Protein AF-A0A3P5X2V4-F1 (afdb_monomer_lite)

Foldseek 3Di:
DVLVLVCLQPVPVVSQVVPWDQADWADDPPDPGIAGTSVSVSVVSVVCCVVPVPDHDDDD

Radius of gyration: 11.46 Å; chains: 1; bounding box: 26×25×26 Å

InterPro domains:
  IPR032710 NTF2-like domain superfamily [SSF54427] (2-59)

Sequence (60 aa):
MDRFVEFINSADENIGAEIISPSSTFHVPFLPEPLQDLSGYLKIIRILRHAFPDVQWSHH

Structure (mmCIF, N/CA/C/O backbone):
data_AF-A0A3P5X2V4-F1
#
_entry.id   AF-A0A3P5X2V4-F1
#
loop_
_atom_site.group_PDB
_atom_site.id
_atom_site.type_symbol
_atom_site.label_atom_id
_atom_site.label_alt_id
_atom_site.label_comp_id
_atom_site.label_asym_id
_atom_site.label_entity_id
_atom_site.label_seq_id
_atom_site.pdbx_PDB_ins_code
_atom_site.Cartn_x
_atom_site.Cartn_y
_atom_site.Cartn_z
_atom_site.occupancy
_atom_site.B_iso_or_equiv
_atom_site.auth_seq_id
_atom_site.auth_comp_id
_atom_site.auth_asym_id
_atom_site.auth_atom_id
_atom_site.pdbx_PDB_model_num
ATOM 1 N N . MET A 1 1 ? -7.823 -11.249 -3.825 1.00 70.94 1 MET A N 1
ATOM 2 C CA . MET A 1 1 ? -6.415 -11.032 -3.429 1.00 70.94 1 MET A CA 1
ATOM 3 C C . MET A 1 1 ? -5.664 -10.260 -4.500 1.00 70.94 1 MET A C 1
ATOM 5 O O . MET A 1 1 ? -5.000 -9.296 -4.152 1.00 70.94 1 MET A O 1
ATOM 9 N N . ASP A 1 2 ? -5.866 -10.575 -5.779 1.00 90.25 2 ASP A N 1
ATOM 10 C CA . ASP A 1 2 ? -5.201 -9.895 -6.904 1.00 90.25 2 ASP A CA 1
ATOM 11 C C . ASP A 1 2 ? -5.335 -8.369 -6.886 1.00 90.25 2 ASP A C 1
ATOM 13 O O . ASP A 1 2 ? -4.331 -7.679 -7.007 1.00 90.25 2 ASP A O 1
ATOM 17 N N . ARG A 1 3 ? -6.532 -7.825 -6.610 1.00 94.06 3 ARG A N 1
ATOM 18 C CA . ARG A 1 3 ? -6.715 -6.365 -6.502 1.00 94.06 3 ARG A CA 1
ATOM 19 C C . ARG A 1 3 ? -5.892 -5.708 -5.398 1.00 94.06 3 ARG A C 1
ATOM 21 O O . ARG A 1 3 ? -5.461 -4.573 -5.555 1.00 94.06 3 ARG A O 1
ATOM 28 N N . PHE A 1 4 ? -5.649 -6.414 -4.295 1.00 94.62 4 PHE A N 1
ATOM 29 C CA . PHE A 1 4 ? -4.790 -5.898 -3.233 1.00 94.62 4 PHE A CA 1
ATOM 30 C C . PHE A 1 4 ? -3.322 -5.912 -3.659 1.00 94.62 4 PHE A C 1
ATOM 32 O O . PHE A 1 4 ? -2.626 -4.928 -3.445 1.00 94.62 4 PHE A O 1
ATOM 39 N N . VAL A 1 5 ? -2.868 -6.984 -4.319 1.00 95.94 5 VAL A N 1
ATOM 40 C CA . VAL A 1 5 ? -1.510 -7.061 -4.885 1.00 95.94 5 VAL A CA 1
ATOM 41 C C . VAL A 1 5 ? -1.295 -5.969 -5.939 1.00 95.94 5 VAL A C 1
ATOM 43 O O . VAL A 1 5 ? -0.271 -5.292 -5.941 1.00 95.94 5 VAL A O 1
ATOM 46 N N . GLU A 1 6 ? -2.284 -5.735 -6.797 1.00 97.06 6 GLU A N 1
ATOM 47 C CA . GLU A 1 6 ? -2.269 -4.642 -7.768 1.00 97.06 6 GLU A CA 1
ATOM 48 C C . GLU A 1 6 ? -2.186 -3.273 -7.085 1.00 97.06 6 GLU A C 1
ATOM 50 O O . GLU A 1 6 ? -1.356 -2.448 -7.468 1.00 97.06 6 GLU A O 1
ATOM 55 N N . PHE A 1 7 ? -2.980 -3.041 -6.036 1.00 97.56 7 PHE A N 1
ATOM 56 C CA . PHE A 1 7 ? -2.926 -1.808 -5.254 1.00 97.56 7 PHE A CA 1
ATOM 57 C C . PHE A 1 7 ? -1.548 -1.581 -4.620 1.00 97.56 7 PHE A C 1
ATOM 59 O O . PHE A 1 7 ? -0.964 -0.519 -4.808 1.00 97.56 7 PHE A O 1
ATOM 66 N N . ILE A 1 8 ? -0.982 -2.556 -3.906 1.00 96.62 8 ILE A N 1
ATOM 67 C CA . ILE A 1 8 ? 0.306 -2.361 -3.214 1.00 96.62 8 ILE A CA 1
ATOM 68 C C . ILE A 1 8 ? 1.480 -2.182 -4.192 1.00 96.62 8 ILE A C 1
ATOM 70 O O . ILE A 1 8 ? 2.419 -1.429 -3.912 1.00 96.62 8 ILE A O 1
ATOM 74 N N . ASN A 1 9 ? 1.400 -2.797 -5.376 1.00 97.12 9 ASN A N 1
ATOM 75 C CA . ASN A 1 9 ? 2.401 -2.647 -6.433 1.00 97.12 9 ASN A CA 1
ATOM 76 C C . ASN A 1 9 ? 2.274 -1.325 -7.204 1.00 97.12 9 ASN A C 1
ATOM 78 O O . ASN A 1 9 ? 3.292 -0.737 -7.561 1.00 97.12 9 ASN A O 1
ATOM 82 N N . SER A 1 10 ? 1.060 -0.809 -7.420 1.00 97.31 10 SER A N 1
ATOM 83 C CA . SER A 1 10 ? 0.822 0.444 -8.162 1.00 97.31 10 SER A CA 1
ATOM 84 C C . SER A 1 10 ? 0.804 1.691 -7.270 1.00 97.31 10 SER A C 1
ATOM 86 O O . SER A 1 10 ? 1.282 2.748 -7.671 1.00 97.31 10 SER A O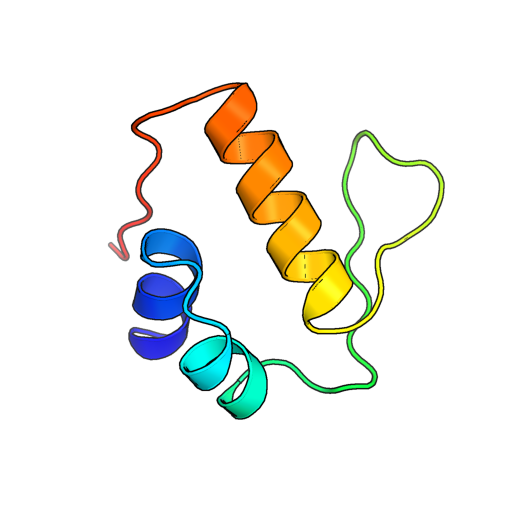 1
ATOM 88 N N . ALA A 1 11 ? 0.350 1.554 -6.023 1.00 97.50 11 ALA A N 1
ATOM 89 C CA . ALA A 1 11 ? -0.124 2.642 -5.164 1.00 97.50 11 ALA A CA 1
ATOM 90 C C . ALA A 1 11 ? -1.269 3.475 -5.779 1.00 97.50 11 ALA A C 1
ATOM 92 O O . ALA A 1 11 ? -1.402 4.651 -5.450 1.00 97.50 11 ALA A O 1
ATOM 93 N N . ASP A 1 12 ? -2.082 2.891 -6.667 1.00 98.19 12 ASP A N 1
ATOM 94 C CA . ASP A 1 12 ? -3.246 3.577 -7.239 1.00 98.19 12 ASP A CA 1
ATOM 95 C C . ASP A 1 12 ? -4.318 3.805 -6.163 1.00 98.19 12 ASP A C 1
ATOM 97 O O . ASP A 1 12 ? -4.910 2.862 -5.628 1.00 98.19 12 ASP A O 1
ATOM 101 N N . GLU A 1 13 ? -4.569 5.072 -5.841 1.00 97.81 13 GLU A N 1
ATOM 102 C CA . GLU A 1 13 ? -5.522 5.465 -4.805 1.00 97.81 13 GLU A CA 1
ATOM 103 C C . GLU A 1 13 ? -6.960 5.051 -5.133 1.00 97.81 13 GLU A C 1
ATOM 105 O O . GLU A 1 13 ? -7.727 4.784 -4.212 1.00 97.81 13 GLU A O 1
ATOM 110 N N . ASN A 1 14 ? -7.330 4.936 -6.413 1.00 98.12 14 ASN A N 1
ATOM 111 C CA . ASN A 1 14 ? -8.675 4.507 -6.799 1.00 98.12 14 ASN A CA 1
ATOM 112 C C . ASN A 1 14 ? -8.896 3.043 -6.415 1.00 98.12 14 ASN A C 1
ATOM 114 O O . ASN A 1 14 ? -9.894 2.712 -5.780 1.00 98.12 14 ASN A O 1
ATOM 118 N N . ILE A 1 15 ? -7.921 2.179 -6.721 1.00 98.00 15 ILE A N 1
ATOM 119 C CA . ILE A 1 15 ? -7.965 0.766 -6.319 1.00 98.00 15 ILE A CA 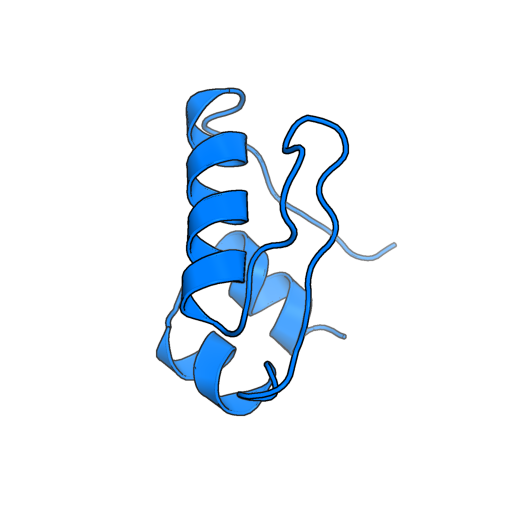1
ATOM 120 C C . ILE A 1 15 ? -7.941 0.668 -4.790 1.00 98.00 15 ILE A C 1
ATOM 122 O O . ILE A 1 15 ? -8.694 -0.104 -4.201 1.00 98.00 15 ILE A O 1
ATOM 126 N N . GLY A 1 16 ? -7.111 1.484 -4.135 1.00 97.69 16 GLY A N 1
ATOM 127 C CA . GLY A 1 16 ? -7.054 1.563 -2.679 1.00 97.69 16 GLY A CA 1
ATOM 128 C C . GLY A 1 16 ? -8.396 1.939 -2.042 1.00 97.69 16 GLY A C 1
ATOM 129 O O . GLY A 1 16 ? -8.804 1.304 -1.071 1.00 97.69 16 GLY A O 1
ATOM 130 N N . ALA A 1 17 ? -9.109 2.919 -2.600 1.00 97.81 17 ALA A N 1
ATOM 131 C CA . ALA A 1 17 ? -10.406 3.378 -2.105 1.00 97.81 17 ALA A CA 1
ATOM 132 C C . ALA A 1 17 ? -11.515 2.323 -2.255 1.00 97.81 17 ALA A C 1
ATOM 134 O O . ALA A 1 17 ? -12.447 2.298 -1.454 1.00 97.81 17 ALA A O 1
ATOM 135 N N . GLU A 1 18 ? -11.407 1.433 -3.244 1.00 96.94 18 GLU A N 1
ATOM 136 C CA . GLU A 1 18 ? -12.336 0.312 -3.421 1.00 96.94 18 GLU A CA 1
ATOM 137 C C . GLU A 1 18 ? -12.159 -0.782 -2.354 1.00 96.94 18 GLU A C 1
ATOM 139 O O . GLU A 1 18 ? -13.126 -1.464 -2.011 1.00 96.94 18 GLU A O 1
ATOM 144 N N . ILE A 1 19 ? -10.937 -0.981 -1.840 1.00 95.94 19 ILE A N 1
ATOM 145 C CA . ILE A 1 19 ? -10.587 -2.176 -1.048 1.00 95.94 19 ILE A CA 1
ATOM 146 C C . ILE A 1 19 ? -10.185 -1.895 0.407 1.00 95.94 19 ILE A C 1
ATOM 148 O O . ILE A 1 19 ? -10.187 -2.820 1.222 1.00 95.94 19 ILE A O 1
ATOM 152 N N . ILE A 1 20 ? -9.827 -0.656 0.753 1.00 96.94 20 ILE A N 1
ATOM 153 C CA . ILE A 1 20 ? -9.470 -0.244 2.116 1.00 96.94 20 ILE A CA 1
ATOM 154 C C . ILE A 1 20 ? -10.698 0.394 2.773 1.00 96.94 20 ILE A C 1
ATOM 156 O O . ILE A 1 20 ? -11.251 1.367 2.265 1.00 96.94 20 ILE A O 1
ATOM 160 N N . SER A 1 21 ? -11.105 -0.110 3.942 1.00 97.56 21 SER A N 1
ATOM 161 C CA . SER A 1 21 ? -12.162 0.547 4.718 1.00 97.56 21 SER A CA 1
ATOM 162 C C . SER A 1 21 ? -11.670 1.903 5.248 1.00 97.56 21 SER A C 1
ATOM 164 O O . SER A 1 21 ? -10.558 1.977 5.778 1.00 97.56 21 SER A O 1
ATOM 166 N N . PRO A 1 22 ? -12.504 2.961 5.242 1.00 96.12 22 PRO A N 1
ATOM 167 C CA . PRO A 1 22 ? -12.193 4.216 5.931 1.00 96.12 22 PRO A CA 1
ATOM 168 C C . PRO A 1 22 ? -11.944 4.050 7.440 1.00 96.12 22 PRO A C 1
ATOM 170 O O . PRO A 1 22 ? -11.357 4.922 8.067 1.00 96.12 22 PRO A O 1
ATOM 173 N N . SER A 1 23 ? -12.385 2.936 8.033 1.00 97.50 23 SER A N 1
ATOM 174 C CA . SER A 1 23 ? -12.150 2.593 9.441 1.00 97.50 23 SER A CA 1
ATOM 175 C C . SER A 1 23 ? -10.990 1.610 9.650 1.00 97.50 23 SER A C 1
ATOM 177 O O . SER A 1 23 ? -10.878 1.021 10.725 1.00 97.50 23 SER A O 1
ATOM 179 N N . SER A 1 24 ? -10.190 1.333 8.617 1.00 97.50 24 SER A N 1
ATOM 180 C CA . SER A 1 24 ? -9.046 0.427 8.720 1.00 97.50 24 SER A CA 1
ATOM 181 C C . SER A 1 24 ? -7.930 1.043 9.561 1.00 97.50 24 SER A C 1
ATOM 183 O O . SER A 1 24 ? -7.590 2.212 9.407 1.00 97.50 24 SER A O 1
ATOM 185 N N . THR A 1 25 ? -7.313 0.213 10.399 1.00 98.12 25 THR A N 1
ATOM 186 C CA . THR A 1 25 ? -6.174 0.568 11.248 1.00 98.12 25 THR A CA 1
ATOM 187 C C . THR A 1 25 ? -5.001 -0.355 10.923 1.00 98.12 25 THR A C 1
ATOM 189 O O . THR A 1 25 ? -5.145 -1.578 10.932 1.00 98.12 25 THR A O 1
ATOM 192 N N . PHE A 1 26 ? -3.831 0.221 10.657 1.00 97.38 26 PHE A N 1
ATOM 193 C CA . PHE A 1 26 ? -2.615 -0.486 10.268 1.00 97.38 26 PHE A CA 1
ATOM 194 C C . PHE A 1 26 ? -1.519 -0.305 11.316 1.00 97.38 26 PHE A C 1
ATOM 196 O O . PHE A 1 26 ? -1.019 0.798 11.545 1.00 97.38 26 PHE A O 1
ATOM 203 N N . HIS A 1 27 ? -1.113 -1.413 11.932 1.00 97.62 27 HIS A N 1
ATOM 204 C CA . HIS A 1 27 ? 0.000 -1.445 12.874 1.00 97.62 27 HIS A CA 1
ATOM 205 C C . HIS A 1 27 ? 1.303 -1.731 12.129 1.00 97.62 27 HIS A C 1
ATOM 207 O O . HIS A 1 27 ? 1.434 -2.755 11.459 1.00 97.62 27 HIS A O 1
ATOM 213 N N . VAL A 1 28 ? 2.268 -0.822 12.254 1.00 93.81 28 VAL A N 1
ATOM 214 C CA . VAL A 1 28 ? 3.556 -0.907 11.562 1.00 93.81 28 VAL A CA 1
ATOM 215 C C . VAL A 1 28 ? 4.663 -1.065 12.606 1.00 93.81 28 VAL A C 1
ATOM 217 O O . VAL A 1 28 ? 4.720 -0.239 13.513 1.00 93.81 28 VAL A O 1
ATOM 220 N N . PRO A 1 29 ? 5.566 -2.063 12.501 1.00 92.69 29 PRO A N 1
ATOM 221 C CA . PRO A 1 29 ? 6.506 -2.404 13.579 1.00 92.69 29 PRO A CA 1
ATOM 222 C C . PRO A 1 29 ? 7.412 -1.267 14.071 1.00 92.69 29 PRO A C 1
ATOM 224 O O . PRO A 1 29 ? 7.888 -1.306 15.200 1.00 92.69 29 PRO A O 1
ATOM 227 N N . PHE A 1 30 ? 7.679 -0.274 13.223 1.00 89.44 30 PHE A N 1
ATOM 228 C CA . PHE A 1 30 ? 8.589 0.839 13.506 1.00 89.44 30 PHE A CA 1
ATOM 229 C C . PHE A 1 30 ? 7.873 2.166 13.803 1.00 89.44 30 PHE A C 1
ATOM 231 O O . PHE A 1 30 ? 8.538 3.191 13.946 1.00 89.44 30 PHE A O 1
ATOM 238 N N . LEU A 1 31 ? 6.536 2.180 13.875 1.00 93.00 31 LEU A N 1
ATOM 239 C CA . LEU A 1 31 ? 5.765 3.358 14.273 1.00 93.00 31 LEU A CA 1
ATOM 240 C C . LEU A 1 31 ? 5.068 3.103 15.617 1.00 93.00 31 LEU A C 1
ATOM 242 O O . LEU A 1 31 ? 4.457 2.049 15.786 1.00 93.00 31 LEU A O 1
ATOM 246 N N . PRO A 1 32 ? 5.132 4.054 16.568 1.00 94.62 32 PRO A N 1
ATOM 247 C CA . PRO A 1 32 ? 4.474 3.902 17.865 1.00 94.62 32 PRO A CA 1
ATOM 248 C C . PRO A 1 32 ? 2.949 4.029 17.766 1.00 94.62 32 PRO A C 1
ATOM 250 O O . PRO A 1 32 ? 2.226 3.365 18.504 1.00 94.62 32 PRO A O 1
ATOM 253 N N . GLU A 1 33 ? 2.457 4.862 16.848 1.00 96.88 33 GLU A N 1
ATOM 254 C CA . GLU A 1 33 ? 1.030 5.058 16.599 1.00 96.88 33 GLU A CA 1
ATOM 255 C C . GLU A 1 33 ? 0.601 4.324 15.322 1.00 96.88 33 GLU A C 1
ATOM 257 O O . GLU A 1 33 ? 1.344 4.328 14.331 1.00 96.88 33 GLU A O 1
ATOM 262 N N . PRO A 1 34 ? -0.590 3.697 15.311 1.00 97.62 34 PRO A N 1
ATOM 263 C CA . PRO A 1 34 ? -1.094 3.040 14.120 1.00 97.62 34 PRO A CA 1
ATOM 264 C C . PRO A 1 34 ? -1.512 4.061 13.059 1.00 97.62 34 PRO A C 1
ATOM 266 O O . PRO A 1 34 ? -1.976 5.161 13.360 1.00 97.62 34 PRO A O 1
ATOM 269 N N . LEU A 1 35 ? -1.393 3.663 11.798 1.00 97.94 35 LEU A N 1
ATOM 270 C CA . LEU A 1 35 ? -1.849 4.454 10.663 1.00 97.94 35 LEU A CA 1
ATOM 271 C C . LEU A 1 35 ? -3.312 4.129 10.360 1.00 97.94 35 LEU A C 1
ATOM 273 O O . LEU A 1 35 ? -3.734 2.985 10.509 1.00 97.94 35 LEU A O 1
ATOM 277 N N . GLN A 1 36 ? -4.085 5.126 9.946 1.00 98.06 36 GLN A N 1
ATOM 278 C CA . GLN A 1 36 ? -5.512 4.975 9.665 1.00 98.06 36 GLN A CA 1
ATOM 279 C C . GLN A 1 36 ? -5.771 5.052 8.167 1.00 98.06 36 GLN A C 1
ATOM 281 O O . GLN A 1 36 ? -5.015 5.716 7.464 1.00 98.06 36 GLN A O 1
ATOM 286 N N . ASP A 1 37 ? -6.839 4.392 7.722 1.00 97.94 37 ASP A N 1
ATOM 287 C CA . ASP A 1 37 ? -7.433 4.528 6.391 1.00 97.94 37 ASP A CA 1
ATOM 288 C C . ASP A 1 37 ? -6.457 4.331 5.204 1.00 97.94 37 ASP A C 1
ATOM 290 O O . ASP A 1 37 ? -5.348 3.796 5.329 1.00 97.94 37 ASP A O 1
ATOM 294 N N . LEU A 1 38 ? -6.910 4.692 4.001 1.00 98.38 38 LEU A N 1
ATOM 295 C CA . LEU A 1 38 ? -6.130 4.580 2.771 1.00 98.38 38 LEU A CA 1
ATOM 296 C C . LEU A 1 38 ? -4.852 5.428 2.813 1.00 98.38 38 LEU A C 1
ATOM 298 O O . LEU A 1 38 ? -3.795 4.973 2.372 1.00 98.38 38 LEU A O 1
ATOM 302 N N . SER A 1 39 ? -4.924 6.640 3.363 1.00 98.19 39 SER A N 1
ATOM 303 C CA . SER A 1 39 ? -3.778 7.547 3.448 1.00 98.19 39 SER A CA 1
ATOM 304 C C . SER A 1 39 ? -2.666 6.952 4.314 1.00 98.19 39 SER A C 1
ATOM 306 O O . SER A 1 39 ? -1.480 7.028 3.967 1.00 98.19 39 SER A O 1
ATOM 308 N N . GLY A 1 40 ? -3.043 6.268 5.396 1.00 97.94 40 GLY A N 1
ATOM 309 C CA . GLY A 1 40 ? -2.134 5.505 6.230 1.00 97.94 40 GLY A CA 1
ATOM 310 C C . GLY A 1 40 ? -1.452 4.385 5.459 1.00 97.94 40 GLY A C 1
ATOM 311 O O . GLY A 1 40 ? -0.230 4.248 5.532 1.00 97.94 40 GLY A O 1
ATOM 312 N N . TYR A 1 41 ? -2.200 3.624 4.663 1.00 97.81 41 TYR A N 1
ATOM 313 C CA . TYR A 1 41 ? -1.611 2.552 3.864 1.00 97.81 41 TYR A CA 1
ATOM 314 C C . TYR A 1 41 ? -0.655 3.075 2.779 1.00 97.81 41 TYR A C 1
ATOM 316 O O . TYR A 1 41 ? 0.450 2.555 2.615 1.00 97.81 41 TYR A O 1
ATOM 324 N N . LEU A 1 42 ? -1.016 4.155 2.081 1.00 98.31 42 LEU A N 1
ATOM 325 C CA . LEU A 1 42 ? -0.147 4.796 1.084 1.00 98.31 42 LEU A CA 1
ATOM 326 C C . LEU A 1 42 ? 1.168 5.287 1.705 1.00 98.31 42 LEU A C 1
ATOM 328 O O . LEU A 1 42 ? 2.236 5.173 1.094 1.00 98.31 42 LEU A O 1
ATOM 332 N N . LYS A 1 43 ? 1.129 5.763 2.957 1.00 97.75 43 LYS A N 1
ATOM 333 C CA . LYS A 1 43 ? 2.340 6.108 3.713 1.00 97.75 43 LYS A CA 1
ATOM 334 C C . LYS A 1 43 ? 3.232 4.886 3.951 1.00 97.75 43 LYS A C 1
ATOM 336 O O . LYS A 1 43 ? 4.449 5.015 3.820 1.00 97.75 43 LYS A O 1
ATOM 341 N N . ILE A 1 44 ? 2.664 3.714 4.246 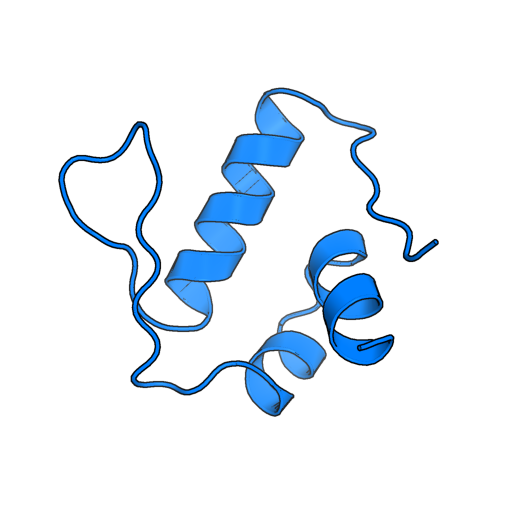1.00 97.12 44 ILE A N 1
ATOM 342 C CA . ILE A 1 44 ? 3.429 2.459 4.373 1.00 97.12 44 ILE A CA 1
ATOM 343 C C . ILE A 1 44 ? 4.136 2.140 3.055 1.00 97.12 44 ILE A C 1
ATOM 345 O O . ILE A 1 44 ? 5.349 1.925 3.055 1.00 97.12 44 ILE A O 1
ATOM 349 N N . ILE A 1 45 ? 3.411 2.180 1.931 1.00 97.06 45 ILE A N 1
ATOM 350 C CA . ILE A 1 45 ? 3.983 1.913 0.603 1.00 97.06 45 ILE A CA 1
ATOM 351 C C . ILE A 1 45 ? 5.138 2.879 0.310 1.00 97.06 45 ILE A C 1
ATOM 353 O O . ILE A 1 45 ? 6.210 2.453 -0.123 1.00 97.06 45 ILE A O 1
ATOM 357 N N . ARG A 1 46 ? 4.964 4.174 0.600 1.00 96.50 46 ARG A N 1
ATOM 358 C CA . ARG A 1 46 ? 6.014 5.184 0.411 1.00 96.50 46 ARG A CA 1
ATOM 359 C C . ARG A 1 46 ? 7.259 4.896 1.249 1.00 96.50 46 ARG A C 1
ATOM 361 O O . ARG A 1 46 ? 8.366 5.047 0.741 1.00 96.50 46 ARG A O 1
ATOM 368 N N . ILE A 1 47 ? 7.096 4.498 2.512 1.00 95.19 47 ILE A N 1
ATOM 369 C CA . ILE A 1 47 ? 8.224 4.156 3.392 1.00 95.19 47 ILE A CA 1
ATOM 370 C C . ILE A 1 47 ? 8.980 2.944 2.842 1.00 95.19 47 ILE A C 1
ATOM 372 O O . ILE A 1 47 ? 10.206 2.982 2.742 1.00 95.19 47 ILE A O 1
ATOM 376 N N . LEU A 1 48 ? 8.260 1.899 2.429 1.00 95.62 48 LEU A N 1
ATOM 377 C CA . LEU A 1 48 ? 8.872 0.692 1.880 1.00 95.62 48 LEU A CA 1
ATOM 378 C C . LEU A 1 48 ? 9.615 0.974 0.573 1.00 95.62 48 LEU A C 1
ATOM 380 O O . LEU A 1 48 ? 1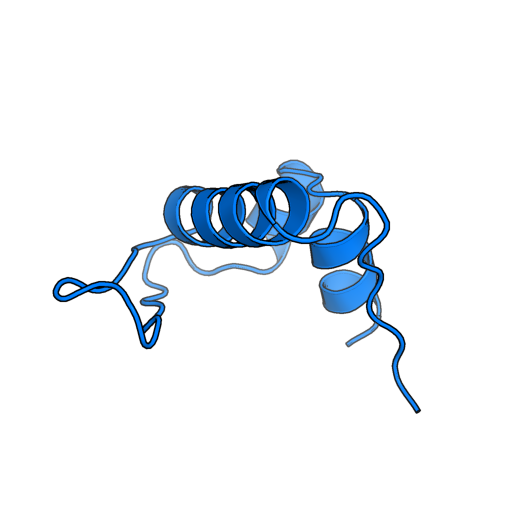0.756 0.549 0.444 1.00 95.62 48 LEU A O 1
ATOM 384 N N . ARG A 1 49 ? 9.034 1.755 -0.347 1.00 96.62 49 ARG A N 1
ATOM 385 C CA . ARG A 1 49 ? 9.703 2.147 -1.601 1.00 96.62 49 ARG A CA 1
ATOM 386 C C . ARG A 1 49 ? 10.880 3.097 -1.388 1.00 96.62 49 ARG A C 1
ATOM 388 O O . ARG A 1 49 ? 11.804 3.107 -2.189 1.00 96.62 49 ARG A O 1
ATOM 395 N N . HIS A 1 50 ? 10.878 3.888 -0.316 1.00 96.31 50 HIS A N 1
ATOM 396 C CA . HIS A 1 50 ? 12.043 4.702 0.028 1.00 96.31 50 HIS A CA 1
ATOM 397 C C . HIS A 1 50 ? 13.238 3.836 0.453 1.00 96.31 50 HIS A C 1
ATOM 399 O O . HIS A 1 50 ? 14.368 4.140 0.085 1.00 96.31 50 HIS A O 1
ATOM 405 N N . ALA A 1 51 ? 12.992 2.754 1.198 1.00 95.75 51 ALA A N 1
ATOM 406 C CA . ALA A 1 51 ? 14.033 1.814 1.616 1.00 95.75 51 ALA A CA 1
ATOM 407 C C . ALA A 1 51 ? 14.419 0.811 0.511 1.00 95.75 51 ALA A C 1
ATOM 409 O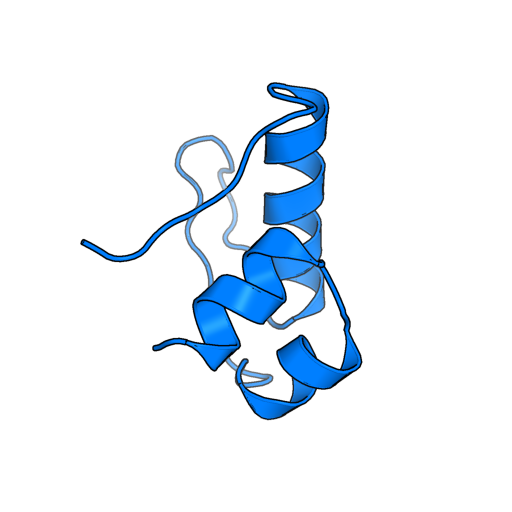 O . ALA A 1 51 ? 15.587 0.452 0.382 1.00 95.75 51 ALA A O 1
ATOM 410 N N . PHE A 1 52 ? 13.443 0.375 -0.287 1.00 97.00 52 PHE A N 1
ATOM 411 C CA . PHE A 1 52 ? 13.573 -0.641 -1.330 1.00 97.00 52 PHE A CA 1
ATOM 412 C C . PHE A 1 52 ? 12.853 -0.165 -2.604 1.00 97.00 52 PHE A C 1
ATOM 414 O O . PHE A 1 52 ? 11.673 -0.472 -2.786 1.00 97.00 52 PHE A O 1
ATOM 421 N N . PRO A 1 53 ? 13.529 0.593 -3.486 1.00 96.12 53 PRO A N 1
ATOM 422 C CA . PRO A 1 53 ? 12.895 1.229 -4.646 1.00 96.12 53 PRO A CA 1
ATOM 423 C C . PRO A 1 53 ? 12.153 0.266 -5.579 1.00 96.12 53 PRO A C 1
ATOM 425 O O . PRO A 1 53 ? 11.087 0.609 -6.084 1.00 96.12 53 PRO A O 1
ATOM 428 N N . ASP A 1 54 ? 12.674 -0.952 -5.735 1.00 96.31 54 ASP A N 1
ATOM 429 C CA . ASP A 1 54 ? 12.159 -1.958 -6.672 1.00 96.31 54 ASP A CA 1
ATOM 430 C C . ASP A 1 54 ? 11.256 -3.009 -6.003 1.00 96.31 54 ASP A C 1
ATOM 432 O O . ASP A 1 54 ? 11.017 -4.080 -6.562 1.00 96.31 54 ASP A O 1
ATOM 436 N N . VAL A 1 55 ? 10.768 -2.749 -4.783 1.00 96.56 55 VAL A N 1
ATOM 437 C CA . VAL A 1 55 ? 9.903 -3.699 -4.072 1.00 96.56 55 VAL A CA 1
ATOM 438 C C . VAL A 1 55 ? 8.620 -3.969 -4.862 1.00 96.56 55 VAL A C 1
ATOM 440 O O . VAL A 1 55 ? 7.916 -3.045 -5.274 1.00 96.56 55 VAL A O 1
ATOM 443 N N . GLN A 1 56 ? 8.319 -5.252 -5.057 1.00 96.12 56 GLN A N 1
ATOM 444 C CA . GLN A 1 56 ? 7.101 -5.750 -5.686 1.00 96.12 56 GLN A CA 1
ATOM 445 C C . GLN A 1 56 ? 6.607 -6.970 -4.911 1.00 96.12 56 GLN A C 1
ATOM 447 O O . GLN A 1 56 ? 7.390 -7.822 -4.489 1.00 96.12 56 GLN A O 1
ATOM 452 N N . TRP A 1 57 ? 5.296 -7.060 -4.739 1.00 95.19 57 TRP A N 1
ATOM 453 C CA . TRP A 1 57 ? 4.624 -8.187 -4.117 1.00 95.19 57 TRP A CA 1
ATOM 454 C C . TRP A 1 57 ? 4.096 -9.133 -5.184 1.00 95.19 57 TRP A C 1
ATOM 456 O O . TRP A 1 57 ? 3.559 -8.716 -6.209 1.00 95.19 57 TRP A O 1
ATOM 466 N N . SER A 1 58 ? 4.216 -10.424 -4.910 1.00 93.31 58 SER A N 1
ATOM 467 C CA . SER A 1 58 ? 3.606 -11.490 -5.695 1.00 93.31 58 SER A CA 1
ATOM 468 C C . SER A 1 58 ? 2.826 -12.408 -4.761 1.00 93.31 58 SER A C 1
ATOM 470 O O . SER A 1 58 ? 3.152 -12.531 -3.579 1.00 93.31 58 SER A O 1
ATOM 472 N N . HIS A 1 59 ? 1.764 -13.014 -5.283 1.00 81.12 59 HIS A N 1
ATOM 473 C CA . HIS A 1 59 ? 1.083 -14.115 -4.615 1.00 81.12 59 HIS A CA 1
ATOM 474 C C . HIS A 1 59 ? 1.698 -15.424 -5.117 1.00 81.12 59 HIS A C 1
ATOM 476 O O . HIS A 1 59 ? 1.927 -15.555 -6.321 1.00 81.12 59 HIS A O 1
ATOM 482 N N . HIS A 1 60 ? 1.948 -16.375 -4.216 1.00 66.62 60 HIS A N 1
ATOM 483 C CA . HIS A 1 60 ? 2.421 -17.717 -4.555 1.00 66.62 60 HIS A CA 1
ATOM 484 C C . HIS A 1 60 ? 1.382 -18.778 -4.213 1.00 66.62 60 HIS A C 1
ATOM 486 O O . HIS A 1 60 ? 0.635 -18.569 -3.230 1.00 66.62 60 HIS A O 1
#

Secondary structure (D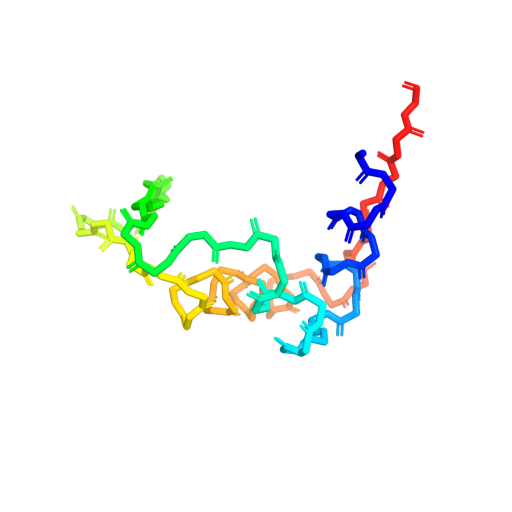SSP, 8-state):
-HHHHHHHHH--HHHHHHHS-TT-EE--TT-SSPEEHHHHHHHHHHHHHHH-TT------

pLDDT: mean 95.29, std 5.62, range [66.62, 98.38]

Organism: NCBI:txid2483813